Protein AF-A0A7C3QZ76-F1 (afdb_monomer_lite)

Secondary structure (DSSP, 8-state):
-----HHHHHHHHHHHHHHHHHHHHHHHHHHHHHSS--TT---HHHHHHHHHHH-

pLDDT: mean 73.18, std 14.18, range [49.5, 94.31]

Sequence (55 aa):
MFYLDPTYLLFMVPAFILMSLASWYVNWAYGKWGQVPAQSRLTGYQAAQRLISTS

Structure (mmCIF, N/CA/C/O backbone):
data_AF-A0A7C3QZ76-F1
#
_entry.id   AF-A0A7C3QZ76-F1
#
loop_
_atom_site.group_PDB
_atom_site.id
_atom_site.type_symbol
_atom_site.label_atom_id
_atom_site.label_alt_id
_atom_site.label_comp_id
_atom_site.label_asym_id
_atom_site.label_entity_id
_atom_site.label_seq_id
_atom_site.pdbx_PDB_ins_code
_atom_site.Cartn_x
_atom_site.Cartn_y
_atom_site.Cartn_z
_atom_site.occupancy
_atom_site.B_iso_or_equiv
_atom_site.auth_seq_id
_atom_site.auth_comp_id
_atom_site.auth_asym_id
_atom_site.auth_atom_id
_atom_site.pdbx_PDB_model_num
ATOM 1 N N . MET A 1 1 ? 2.957 -6.067 -32.446 1.00 52.22 1 MET A N 1
ATOM 2 C CA . MET A 1 1 ? 4.218 -5.383 -32.095 1.00 52.22 1 MET A CA 1
ATOM 3 C C . MET A 1 1 ? 4.215 -5.217 -30.591 1.00 52.22 1 MET A C 1
ATOM 5 O O . MET A 1 1 ? 3.553 -4.327 -30.079 1.00 52.22 1 MET A O 1
ATOM 9 N N . PHE A 1 2 ? 4.767 -6.204 -29.887 1.00 57.66 2 PHE A N 1
ATOM 10 C CA . PHE A 1 2 ? 4.713 -6.258 -28.429 1.00 57.66 2 PHE A CA 1
ATOM 11 C C . PHE A 1 2 ? 5.725 -5.254 -27.871 1.00 57.66 2 PHE A C 1
ATOM 13 O O . PHE A 1 2 ? 6.928 -5.464 -27.984 1.00 57.66 2 PHE A O 1
ATOM 20 N N . TYR A 1 3 ? 5.208 -4.166 -27.300 1.00 59.62 3 TYR A N 1
ATOM 21 C CA . TYR A 1 3 ? 5.913 -3.157 -26.503 1.00 59.62 3 TYR A CA 1
ATOM 22 C C . TYR A 1 3 ? 6.386 -3.758 -25.164 1.00 59.62 3 TYR A C 1
ATOM 24 O O . TYR A 1 3 ? 5.994 -3.326 -24.085 1.00 59.62 3 TYR A O 1
ATOM 32 N N . LEU A 1 4 ? 7.183 -4.823 -25.215 1.00 65.25 4 LEU A N 1
ATOM 33 C CA . LEU A 1 4 ? 7.913 -5.338 -24.056 1.00 65.25 4 LEU A CA 1
ATOM 34 C C . LEU A 1 4 ? 9.361 -4.877 -24.172 1.00 65.25 4 LEU A C 1
ATOM 36 O O . LEU A 1 4 ? 10.283 -5.688 -24.210 1.00 65.25 4 LEU A O 1
ATOM 40 N N . ASP A 1 5 ? 9.547 -3.561 -24.272 1.00 73.25 5 ASP A N 1
ATOM 41 C CA . ASP A 1 5 ? 10.874 -2.977 -24.165 1.00 73.25 5 ASP A CA 1
ATOM 42 C C . ASP A 1 5 ? 11.417 -3.278 -22.758 1.00 73.25 5 ASP A C 1
ATOM 44 O O . ASP A 1 5 ? 10.773 -2.930 -21.760 1.00 73.25 5 ASP A O 1
ATOM 48 N N . PRO A 1 6 ? 12.592 -3.919 -22.634 1.00 77.56 6 PRO A N 1
ATOM 49 C CA . PRO A 1 6 ? 13.183 -4.257 -21.338 1.00 77.56 6 PRO A CA 1
ATOM 50 C C . PRO A 1 6 ? 13.350 -3.037 -20.426 1.00 77.56 6 PRO A C 1
ATOM 52 O O . PRO A 1 6 ? 13.248 -3.142 -19.205 1.00 77.56 6 PRO A O 1
ATOM 55 N N . THR A 1 7 ? 13.557 -1.862 -21.022 1.00 82.38 7 THR A N 1
ATOM 56 C CA . THR A 1 7 ? 13.628 -0.574 -20.329 1.00 82.38 7 THR A CA 1
ATOM 57 C C . THR A 1 7 ? 12.285 -0.170 -19.724 1.00 82.38 7 THR A C 1
ATOM 59 O O . THR A 1 7 ? 12.254 0.272 -18.580 1.00 82.38 7 THR A O 1
ATOM 62 N N . TYR A 1 8 ? 11.168 -0.376 -20.427 1.00 80.56 8 TYR A N 1
ATOM 63 C CA . TYR A 1 8 ? 9.825 -0.099 -19.907 1.00 80.56 8 TYR A CA 1
ATOM 64 C C . TYR A 1 8 ? 9.508 -0.968 -18.684 1.00 80.56 8 TYR A C 1
ATOM 66 O O . TYR A 1 8 ? 9.057 -0.458 -17.658 1.00 80.56 8 TYR A O 1
ATOM 74 N N . LEU A 1 9 ? 9.833 -2.264 -18.749 1.00 82.25 9 LEU A N 1
ATOM 75 C CA . LEU A 1 9 ? 9.680 -3.178 -17.614 1.00 82.25 9 LEU A CA 1
ATOM 76 C C . LEU A 1 9 ? 10.557 -2.756 -16.429 1.00 82.25 9 LEU A C 1
ATOM 78 O O . LEU A 1 9 ? 10.078 -2.752 -15.296 1.00 82.25 9 LEU A O 1
ATOM 82 N N . LEU A 1 10 ? 11.800 -2.331 -16.685 1.00 86.44 10 LEU A N 1
ATOM 83 C CA . LEU A 1 10 ? 12.716 -1.839 -15.652 1.00 86.44 10 LEU A CA 1
ATOM 84 C C . LEU A 1 10 ? 12.142 -0.626 -14.899 1.00 86.44 10 LEU A C 1
ATOM 86 O O . LEU A 1 10 ? 12.248 -0.563 -13.676 1.00 86.44 10 LEU A O 1
ATOM 90 N N . PHE A 1 11 ? 11.487 0.303 -15.602 1.00 86.25 11 PHE A N 1
ATOM 91 C CA . PHE A 1 11 ? 10.814 1.448 -14.976 1.00 86.25 11 PHE A CA 1
ATOM 92 C C . PHE A 1 11 ? 9.505 1.076 -14.263 1.00 86.25 11 PHE A C 1
ATOM 94 O O . PHE A 1 11 ? 9.075 1.798 -13.364 1.00 86.25 11 PHE A O 1
ATOM 101 N N . MET A 1 12 ? 8.889 -0.059 -14.600 1.00 89.69 12 MET A N 1
ATOM 102 C CA . MET A 1 12 ? 7.656 -0.542 -13.968 1.00 89.69 12 MET A CA 1
ATOM 103 C C . MET A 1 12 ? 7.916 -1.269 -12.640 1.00 89.69 12 MET A C 1
ATOM 105 O O . MET A 1 12 ? 7.128 -1.154 -11.701 1.00 89.69 12 MET A O 1
ATOM 109 N N . VAL A 1 13 ? 9.047 -1.975 -12.529 1.00 90.50 13 VAL A N 1
ATOM 110 C CA . VAL A 1 13 ? 9.490 -2.672 -11.306 1.00 90.50 13 VAL A CA 1
ATOM 111 C C . VAL A 1 13 ? 9.399 -1.804 -10.038 1.00 90.50 13 VAL A C 1
ATOM 113 O O . VAL A 1 13 ? 8.784 -2.265 -9.072 1.00 90.50 13 VAL A O 1
ATOM 116 N N . PRO A 1 14 ? 9.921 -0.560 -9.984 1.00 90.19 14 PRO A N 1
ATOM 117 C CA . PRO A 1 14 ? 9.823 0.255 -8.773 1.00 90.19 14 PRO A CA 1
ATOM 118 C C . PRO A 1 14 ? 8.376 0.596 -8.391 1.00 90.19 14 PRO A C 1
ATOM 120 O O . PRO A 1 14 ? 8.064 0.627 -7.201 1.00 90.19 14 PRO A O 1
ATOM 123 N N . ALA A 1 15 ? 7.471 0.781 -9.357 1.00 90.19 15 ALA A N 1
ATOM 124 C CA . ALA A 1 15 ? 6.058 1.029 -9.065 1.00 90.19 15 ALA A CA 1
ATOM 125 C C . ALA A 1 15 ? 5.401 -0.178 -8.375 1.00 90.19 15 ALA A C 1
ATOM 127 O O . ALA A 1 15 ? 4.671 -0.016 -7.395 1.00 90.19 15 ALA A O 1
ATOM 128 N N . PHE A 1 16 ? 5.716 -1.398 -8.818 1.00 91.50 16 PHE A N 1
ATOM 129 C CA . PHE A 1 16 ? 5.236 -2.613 -8.157 1.00 91.50 16 PHE A CA 1
ATOM 130 C C . PHE A 1 16 ? 5.825 -2.807 -6.766 1.00 91.50 16 PHE A C 1
ATOM 132 O O . PHE A 1 16 ? 5.110 -3.253 -5.867 1.00 91.50 16 PHE A O 1
ATOM 139 N N . ILE A 1 17 ? 7.098 -2.458 -6.572 1.00 94.06 17 ILE A N 1
ATOM 140 C CA . ILE A 1 17 ? 7.735 -2.509 -5.253 1.00 94.06 17 ILE A CA 1
ATOM 141 C C . ILE A 1 17 ? 7.006 -1.563 -4.296 1.00 94.06 17 ILE A C 1
ATOM 143 O O . ILE A 1 17 ? 6.609 -1.987 -3.213 1.00 94.06 17 ILE A O 1
ATOM 147 N N . LEU A 1 18 ? 6.755 -0.317 -4.707 1.00 94.31 18 LEU A N 1
ATOM 148 C CA . LEU A 1 18 ? 6.023 0.655 -3.890 1.00 94.31 18 LEU A CA 1
ATOM 149 C C . LEU A 1 18 ? 4.600 0.186 -3.572 1.00 94.31 18 LEU A C 1
ATOM 151 O O . LEU A 1 18 ? 4.182 0.264 -2.418 1.00 94.31 18 LEU A O 1
ATOM 155 N N . MET A 1 19 ? 3.876 -0.348 -4.559 1.00 92.69 19 MET A N 1
ATOM 156 C CA . MET A 1 19 ? 2.523 -0.865 -4.341 1.00 92.69 19 MET A CA 1
ATOM 157 C C . MET A 1 19 ? 2.520 -2.053 -3.369 1.00 92.69 19 MET A C 1
ATOM 159 O O . MET A 1 19 ? 1.719 -2.087 -2.437 1.00 92.69 19 MET A O 1
ATOM 163 N N . SER A 1 20 ? 3.470 -2.979 -3.523 1.00 92.44 20 SER A N 1
ATOM 164 C CA . SER A 1 20 ? 3.623 -4.138 -2.635 1.00 92.44 20 SER A CA 1
ATOM 165 C C . SER A 1 20 ? 3.978 -3.718 -1.207 1.00 92.44 20 SER A C 1
ATOM 167 O O . SER A 1 20 ? 3.396 -4.228 -0.251 1.00 92.44 20 SER A O 1
ATOM 169 N N . LEU A 1 21 ? 4.890 -2.752 -1.052 1.00 94.12 21 LEU A N 1
ATOM 170 C CA . LEU A 1 21 ? 5.268 -2.195 0.247 1.00 94.12 21 LEU A CA 1
ATOM 171 C C . LEU A 1 21 ? 4.099 -1.470 0.916 1.00 94.12 21 LEU A C 1
ATOM 173 O O . LEU A 1 21 ? 3.893 -1.652 2.112 1.00 94.12 21 LEU A O 1
ATOM 177 N N . ALA A 1 22 ? 3.313 -0.696 0.166 1.00 90.62 22 ALA A N 1
ATOM 178 C CA . ALA A 1 22 ? 2.133 -0.020 0.695 1.00 90.62 22 ALA A CA 1
ATOM 179 C C . ALA A 1 22 ? 1.094 -1.032 1.196 1.00 90.62 22 ALA A C 1
ATOM 181 O O . ALA A 1 22 ? 0.639 -0.938 2.337 1.00 90.62 22 ALA A O 1
ATOM 182 N N . SER A 1 23 ? 0.770 -2.047 0.387 1.00 87.25 23 SER A N 1
ATOM 18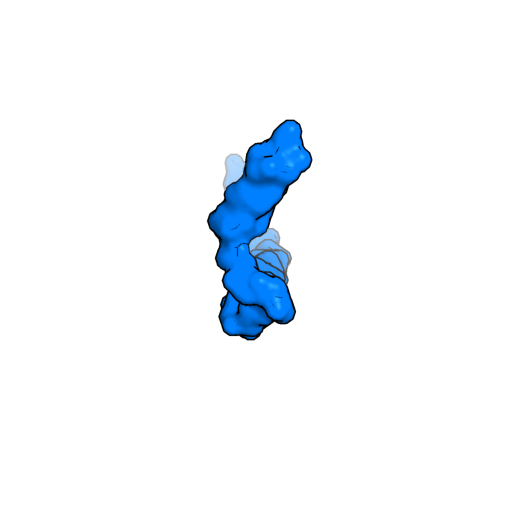3 C CA . SER A 1 23 ? -0.141 -3.117 0.797 1.00 87.25 23 SER A CA 1
ATOM 184 C C . SER A 1 23 ? 0.392 -3.885 2.008 1.00 87.25 23 SER A C 1
ATOM 186 O O . SER A 1 23 ? -0.371 -4.174 2.930 1.00 87.25 23 SER A O 1
ATOM 188 N N . TRP A 1 24 ? 1.689 -4.194 2.058 1.00 91.25 24 TRP A N 1
ATOM 189 C CA . TRP A 1 24 ? 2.281 -4.883 3.204 1.00 91.25 24 TRP A CA 1
ATOM 190 C C . TRP A 1 24 ? 2.269 -4.022 4.469 1.00 91.25 24 TRP A C 1
ATOM 192 O O . TRP A 1 24 ? 1.858 -4.507 5.520 1.00 91.25 24 TRP A O 1
ATOM 202 N N . TYR A 1 25 ? 2.638 -2.743 4.368 1.00 88.12 25 TYR A N 1
ATOM 203 C CA . TYR A 1 25 ? 2.626 -1.800 5.485 1.00 88.12 25 TYR A CA 1
ATOM 204 C C . TYR A 1 25 ? 1.230 -1.660 6.083 1.00 88.12 25 TYR A C 1
ATOM 206 O O . TYR A 1 25 ? 1.067 -1.732 7.297 1.00 88.12 25 TYR A O 1
ATOM 214 N N . VAL A 1 26 ? 0.217 -1.515 5.230 1.00 85.50 26 VAL A N 1
ATOM 215 C CA . VAL A 1 26 ? -1.178 -1.400 5.648 1.00 85.50 26 VAL A CA 1
ATOM 216 C C . VAL A 1 26 ? -1.640 -2.683 6.338 1.00 85.50 26 VAL A C 1
ATOM 218 O O . VAL A 1 26 ? -2.173 -2.612 7.439 1.00 85.50 26 VAL A O 1
ATOM 221 N N . ASN A 1 27 ? -1.365 -3.858 5.766 1.00 82.69 27 ASN A N 1
ATOM 222 C CA . ASN A 1 27 ? -1.699 -5.139 6.399 1.00 82.69 27 ASN A CA 1
ATOM 223 C C . ASN A 1 27 ? -0.959 -5.353 7.727 1.00 82.69 27 ASN A C 1
ATOM 225 O O . ASN A 1 27 ? -1.545 -5.836 8.692 1.00 82.69 27 ASN A O 1
ATOM 229 N N . TRP A 1 28 ? 0.314 -4.970 7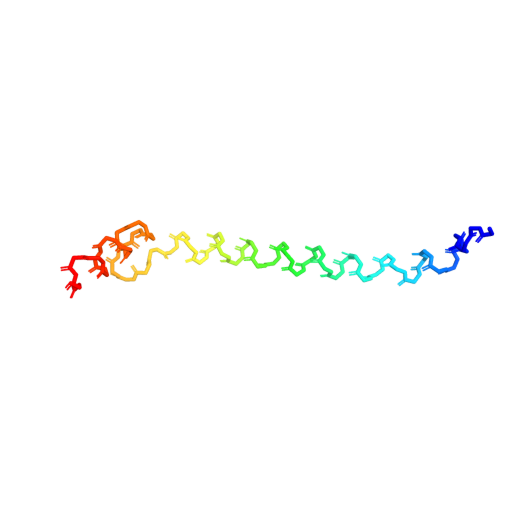.805 1.00 81.44 28 TRP A N 1
ATOM 230 C CA . TRP A 1 28 ? 1.109 -5.066 9.025 1.00 81.44 28 TRP A CA 1
ATOM 231 C C . TRP A 1 28 ? 0.622 -4.090 10.099 1.00 81.44 28 TRP A C 1
ATOM 233 O O . TRP A 1 28 ? 0.503 -4.466 11.264 1.00 81.44 28 TRP A O 1
ATOM 243 N N . ALA A 1 29 ? 0.268 -2.864 9.713 1.00 80.94 29 ALA A N 1
ATOM 244 C CA . ALA A 1 29 ? -0.356 -1.887 10.591 1.00 80.94 29 ALA A CA 1
ATOM 245 C C . ALA A 1 29 ? -1.731 -2.379 11.068 1.00 80.94 29 ALA A C 1
ATOM 247 O O . ALA A 1 29 ? -1.986 -2.358 12.268 1.00 80.94 29 ALA A O 1
ATOM 248 N N . TYR A 1 30 ? -2.584 -2.904 10.185 1.00 71.88 30 TYR A N 1
ATOM 249 C CA . TYR A 1 30 ? -3.857 -3.517 10.576 1.00 71.88 30 TYR A CA 1
ATOM 250 C C . TYR A 1 30 ? -3.667 -4.744 11.470 1.00 71.88 30 TYR A C 1
ATOM 252 O O . TYR A 1 30 ? -4.450 -4.925 12.390 1.00 71.88 30 TYR A O 1
ATOM 260 N N . GLY A 1 31 ? -2.629 -5.558 11.277 1.00 72.44 31 GLY A N 1
ATOM 261 C CA . GLY A 1 31 ? -2.309 -6.661 12.187 1.00 72.44 31 GLY A CA 1
ATOM 262 C C . GLY A 1 31 ? -1.870 -6.160 13.564 1.00 72.44 31 GLY A C 1
ATOM 263 O O . GLY A 1 31 ? -2.413 -6.576 14.585 1.00 72.44 31 GLY A O 1
ATOM 264 N N . LYS A 1 32 ? -0.935 -5.204 13.596 1.00 68.50 32 LYS A N 1
ATOM 265 C CA . LYS A 1 32 ? -0.388 -4.619 14.828 1.00 68.50 32 LYS A CA 1
ATOM 266 C C . LYS A 1 32 ? -1.443 -3.859 15.635 1.00 68.50 32 LYS A C 1
ATOM 268 O O . LYS A 1 32 ? -1.522 -4.022 16.847 1.00 68.50 32 LYS A O 1
ATOM 273 N N . TRP A 1 33 ? -2.238 -3.023 14.973 1.00 61.94 33 TRP A N 1
ATOM 274 C CA . TRP A 1 33 ? -3.244 -2.169 15.608 1.00 61.94 33 TRP A CA 1
ATOM 275 C C . TRP A 1 33 ? -4.624 -2.823 15.681 1.00 61.94 33 TRP A C 1
ATOM 277 O O . TRP A 1 33 ? -5.410 -2.455 16.541 1.00 61.94 33 TRP A O 1
ATOM 287 N N . GLY A 1 34 ? -4.916 -3.814 14.840 1.00 61.00 34 GLY A N 1
ATOM 288 C CA . GLY A 1 34 ? -6.136 -4.622 14.926 1.00 61.00 34 GLY A CA 1
ATOM 289 C C . GLY A 1 34 ? -6.077 -5.686 16.023 1.00 61.00 34 GLY A C 1
ATOM 290 O O . GLY A 1 34 ? -7.122 -6.105 16.513 1.00 61.00 34 GLY A O 1
ATOM 291 N N . GLN A 1 35 ? -4.876 -6.085 16.462 1.00 58.06 35 GLN A N 1
ATOM 292 C CA . GLN A 1 35 ? -4.703 -6.902 17.667 1.00 58.06 35 GLN A CA 1
ATOM 293 C C . GLN A 1 35 ? -4.878 -6.088 18.958 1.00 58.06 35 GLN A C 1
ATOM 295 O O . GLN A 1 35 ? -5.139 -6.670 20.009 1.00 58.06 35 GLN A O 1
ATOM 300 N N . VAL A 1 36 ? -4.770 -4.755 18.894 1.00 56.84 36 VAL A N 1
ATOM 301 C CA . VAL A 1 36 ? -5.183 -3.883 19.994 1.00 56.84 36 VAL A CA 1
ATOM 302 C C . VAL A 1 36 ? -6.700 -3.739 19.879 1.00 56.84 36 VAL A C 1
ATOM 304 O O . VAL A 1 36 ? -7.170 -3.009 19.005 1.00 56.84 36 VAL A O 1
ATOM 307 N N . PRO A 1 37 ? -7.502 -4.442 20.704 1.00 52.88 37 PRO A N 1
ATOM 308 C CA . PRO A 1 37 ? -8.937 -4.230 20.692 1.00 52.88 37 PRO A CA 1
ATOM 309 C C . PRO A 1 37 ? -9.172 -2.743 20.932 1.00 52.88 37 PRO A C 1
ATOM 311 O O . PRO A 1 37 ? -8.623 -2.175 21.882 1.00 52.88 37 PRO A O 1
ATOM 314 N N . ALA A 1 38 ? -9.992 -2.108 20.089 1.00 53.34 38 ALA A N 1
ATOM 315 C CA . ALA A 1 38 ? -10.563 -0.813 20.430 1.00 53.34 38 ALA A CA 1
ATOM 316 C C . ALA A 1 38 ? -11.028 -0.895 21.889 1.00 53.34 38 ALA A C 1
ATOM 318 O O . ALA A 1 38 ? -11.550 -1.934 22.296 1.00 53.34 38 ALA A O 1
ATOM 319 N N . GLN A 1 39 ? -10.835 0.156 22.684 1.00 51.69 39 GLN A N 1
ATOM 320 C CA . GLN A 1 39 ? -11.099 0.168 24.134 1.00 51.69 39 GLN A CA 1
ATOM 321 C C . GLN A 1 39 ? -12.509 -0.356 24.515 1.00 51.69 39 GLN A C 1
ATOM 323 O O . GLN A 1 39 ? -12.758 -0.742 25.651 1.00 51.69 39 GLN A O 1
ATOM 328 N N . SER A 1 40 ? -13.408 -0.443 23.529 1.00 55.94 40 SER A N 1
ATOM 329 C CA . SER A 1 40 ? -14.722 -1.082 23.562 1.00 55.94 40 SER A CA 1
ATOM 330 C C . SER A 1 40 ? -14.767 -2.630 23.478 1.00 55.94 40 SER A C 1
ATOM 332 O O . SER A 1 40 ? -15.865 -3.166 23.591 1.00 55.94 40 SE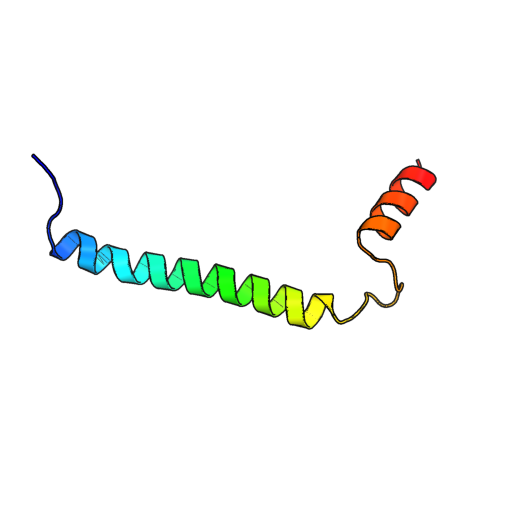R A O 1
ATOM 334 N N . ARG A 1 41 ? -13.666 -3.371 23.258 1.00 55.31 41 ARG A N 1
ATOM 335 C CA . ARG A 1 41 ? -13.634 -4.849 23.076 1.00 55.31 41 ARG A CA 1
ATOM 336 C C . ARG A 1 41 ? -14.609 -5.410 22.018 1.00 55.31 41 ARG A C 1
ATOM 338 O O . ARG A 1 41 ? -14.912 -6.597 22.050 1.00 55.31 41 ARG A O 1
ATOM 345 N N . LEU A 1 42 ? -15.092 -4.589 21.083 1.00 55.31 42 LEU A N 1
ATOM 346 C CA . LEU A 1 42 ? -16.025 -5.035 20.047 1.00 55.31 42 LEU A CA 1
ATOM 347 C C . LEU A 1 42 ? -15.247 -5.566 18.843 1.00 55.31 42 LEU A C 1
ATOM 349 O O . LEU A 1 42 ? -14.491 -4.828 18.212 1.00 55.31 42 LEU A O 1
ATOM 353 N N . THR A 1 43 ? -15.435 -6.839 18.506 1.00 61.16 43 THR A N 1
ATOM 354 C CA . THR A 1 43 ? -14.998 -7.374 17.209 1.00 61.16 43 THR A CA 1
ATOM 355 C C . THR A 1 43 ? -15.816 -6.713 16.090 1.00 61.16 43 THR A C 1
ATOM 357 O O . THR A 1 43 ? -16.942 -6.276 16.328 1.00 61.16 43 THR A O 1
ATOM 360 N N . GLY A 1 44 ? -15.295 -6.618 14.859 1.00 56.12 44 GLY A N 1
ATOM 361 C CA . GLY A 1 44 ? -16.014 -5.974 13.740 1.00 56.12 44 GLY A CA 1
ATOM 362 C C . GLY A 1 44 ? -17.429 -6.533 13.507 1.00 56.12 44 GLY A C 1
ATOM 363 O O . GLY A 1 44 ? -18.343 -5.792 13.158 1.00 56.12 44 GLY A O 1
ATOM 364 N N . TYR A 1 45 ? -17.633 -7.816 13.823 1.00 60.19 45 TYR A N 1
ATOM 365 C CA . TYR A 1 45 ? -18.947 -8.457 13.875 1.00 60.19 45 TYR A CA 1
ATOM 366 C C . TYR A 1 45 ? -19.871 -7.842 14.942 1.00 60.19 45 TYR A C 1
ATOM 368 O O . T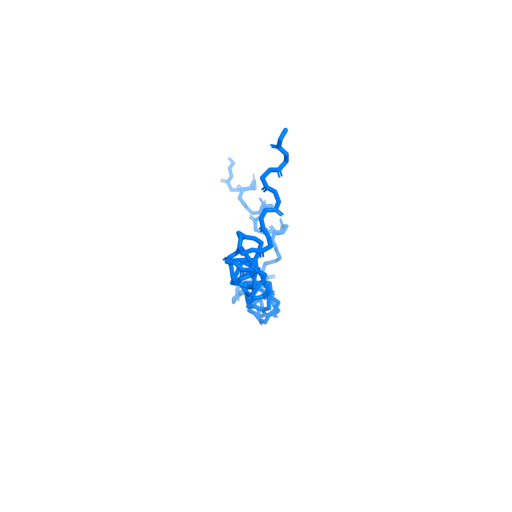YR A 1 45 ? -21.017 -7.508 14.657 1.00 60.19 45 TYR A O 1
ATOM 376 N N . GLN A 1 46 ? -19.372 -7.629 16.160 1.00 60.66 46 GLN A N 1
ATOM 377 C CA . GLN A 1 46 ? -20.142 -7.015 17.244 1.00 60.66 46 GLN A CA 1
ATOM 378 C C . GLN A 1 46 ? -20.436 -5.527 16.986 1.00 60.66 46 GLN A C 1
ATOM 380 O O . GLN A 1 46 ? -21.493 -5.041 17.382 1.00 60.66 46 GLN A O 1
ATOM 385 N N . ALA A 1 47 ? -19.547 -4.804 16.295 1.00 63.47 47 ALA A N 1
ATOM 386 C CA . ALA A 1 47 ? -19.803 -3.427 15.864 1.00 63.47 47 ALA A CA 1
ATOM 387 C C . ALA A 1 47 ? -20.935 -3.357 14.822 1.00 63.47 47 ALA A C 1
ATOM 389 O O . ALA A 1 47 ? -21.841 -2.534 14.956 1.00 63.47 47 ALA A O 1
ATOM 390 N N . ALA A 1 48 ? -20.933 -4.267 13.840 1.00 66.75 48 ALA A N 1
ATOM 391 C CA . ALA A 1 48 ? -22.022 -4.400 12.873 1.00 66.75 48 ALA A CA 1
ATOM 392 C C . ALA A 1 48 ? -23.342 -4.787 13.559 1.00 66.75 48 ALA A C 1
ATOM 394 O O . ALA A 1 48 ? -24.375 -4.175 13.301 1.00 66.75 48 ALA A O 1
ATOM 395 N N . GLN A 1 49 ? -23.303 -5.739 14.497 1.00 69.06 49 GLN A N 1
ATOM 396 C CA . GLN A 1 49 ? -24.490 -6.165 15.234 1.00 69.06 49 GLN A CA 1
ATOM 397 C C . GLN A 1 49 ? -25.067 -5.046 16.108 1.00 69.06 49 GLN A C 1
ATOM 399 O O . GLN A 1 49 ? -26.283 -4.926 16.202 1.00 69.06 49 GLN A O 1
ATOM 404 N N . ARG A 1 50 ? -24.217 -4.186 16.687 1.00 66.81 50 ARG A N 1
ATOM 405 C CA . ARG A 1 50 ? -24.665 -3.022 17.460 1.00 66.81 50 ARG A CA 1
ATOM 406 C C . ARG A 1 50 ? -25.306 -1.942 16.589 1.00 66.81 50 ARG A C 1
ATOM 408 O O . ARG A 1 50 ? -26.270 -1.320 17.025 1.00 66.81 50 ARG A O 1
ATOM 415 N N . LEU A 1 51 ? -24.794 -1.715 15.379 1.00 71.44 51 LEU A N 1
ATOM 416 C CA . LEU A 1 51 ? -25.415 -0.802 14.414 1.00 71.44 51 LEU A CA 1
ATOM 417 C C . LEU A 1 51 ? -26.790 -1.314 13.972 1.00 71.44 51 LEU A C 1
ATOM 419 O O . LEU A 1 51 ? -27.747 -0.554 14.019 1.00 71.44 51 LEU A O 1
ATOM 423 N N . ILE A 1 52 ? -26.896 -2.607 13.649 1.00 74.50 52 ILE A N 1
ATOM 424 C CA . ILE A 1 52 ? -28.163 -3.260 13.276 1.00 74.50 52 ILE A CA 1
ATOM 425 C C . ILE A 1 52 ? -29.155 -3.293 14.449 1.00 74.50 52 ILE A C 1
ATOM 427 O O . ILE A 1 52 ? -30.354 -3.205 14.237 1.00 74.50 52 ILE A O 1
ATOM 431 N N . SER A 1 53 ? -28.688 -3.420 15.694 1.00 71.81 53 SER A N 1
ATOM 432 C CA . SER A 1 53 ? -29.578 -3.384 16.864 1.00 71.81 53 SER A CA 1
ATOM 433 C C . SER A 1 53 ? -29.984 -1.970 17.289 1.00 71.81 53 SER A C 1
ATOM 435 O O . SER A 1 53 ? -30.878 -1.827 18.115 1.00 71.81 53 SER A O 1
ATOM 437 N N . THR A 1 54 ? -29.262 -0.942 16.831 1.00 67.19 54 THR A N 1
ATOM 438 C CA . THR A 1 54 ? -29.547 0.473 17.146 1.00 67.19 54 THR A CA 1
ATOM 439 C C . THR A 1 54 ? -30.399 1.139 16.055 1.00 67.19 54 THR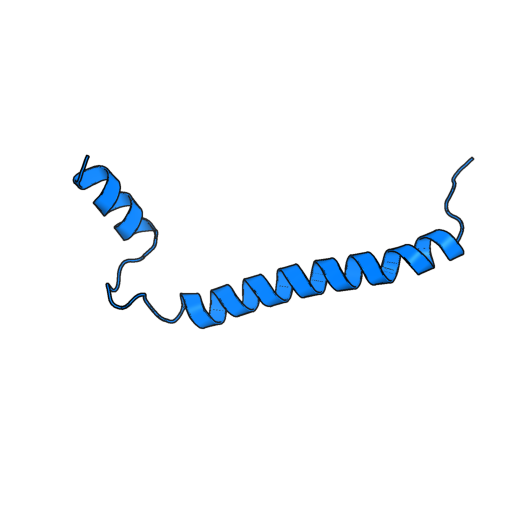 A C 1
ATOM 441 O O . THR A 1 54 ? -30.885 2.246 16.269 1.00 67.19 54 THR A O 1
ATOM 444 N N . SER A 1 55 ? -30.587 0.478 14.906 1.00 49.50 55 SER A N 1
ATOM 445 C CA . SER A 1 55 ? -31.577 0.822 13.874 1.00 49.50 55 SER A CA 1
ATOM 446 C C . SER A 1 55 ? -32.924 0.175 14.160 1.00 49.50 55 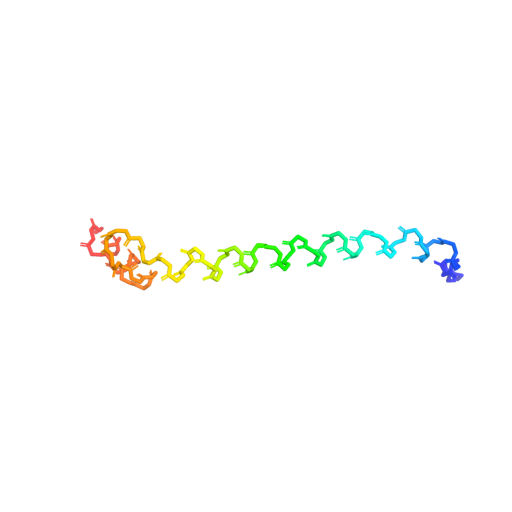SER A C 1
ATOM 448 O O . SER A 1 55 ? -33.944 0.883 14.029 1.00 49.50 55 SER A O 1
#

Foldseek 3Di:
DDPPDVVVVVVVVVVVVVVVVVVVVVVVCCVVVVVVQDPVNADPVNVVVVVVVVD

Radius of gyration: 20.59 Å; chains: 1; bounding box: 45×10×56 Å